Protein AF-A0A1I3PZ06-F1 (afdb_monomer)

Foldseek 3Di:
DDDADVLDWPWDWDADPVRWIWTQTVNWTWTFRADDPDSVRRVVRVLVCQLVQHWTWTQTPNFIKTWHQDVVQQDDVSGRSDIDIGGD

Sequence (88 aa):
MATFGPGQFKIEILNDENGDLILQVNGKPYVMRLEGNNLAERQENFMQRIQSGEEILANGHGETWRVQSDPSAGFHGNAPKQLAITKV

Secondary structure (DSSP, 8-state):
---PPTT---EEEEE-TTS-EEEEETTEEEEE--S-SSHHHHHHHHHHHHHTT--EEEEETTEEEEEEE-TTT-EETTEES-EEEEE-

Radius of gyration: 12.58 Å; Cα contacts (8 Å, |Δi|>4): 161; chains: 1; bounding box: 29×29×26 Å

Organism: NCBI:txid1576369

Mean predicted aligned error: 7.32 Å

pLDDT: mean 77.02, std 14.14, range [32.31, 89.62]

Structure (mmCIF, N/CA/C/O backbone):
data_AF-A0A1I3PZ06-F1
#
_entry.id   AF-A0A1I3PZ06-F1
#
loop_
_atom_site.group_PDB
_atom_site.id
_atom_site.type_symbol
_atom_site.label_atom_id
_atom_site.label_alt_id
_atom_site.label_comp_id
_atom_site.label_asym_id
_atom_site.label_entity_id
_atom_site.label_seq_id
_atom_site.pdbx_PDB_ins_code
_atom_site.Cartn_x
_atom_site.Cartn_y
_atom_site.Cartn_z
_atom_site.occupancy
_atom_site.B_iso_or_equiv
_atom_site.auth_seq_id
_atom_site.auth_comp_id
_atom_site.auth_asym_id
_atom_site.auth_atom_id
_atom_site.pdbx_PDB_model_num
ATOM 1 N N . MET A 1 1 ? -16.081 4.873 -18.300 1.00 38.19 1 MET A N 1
ATOM 2 C CA . MET A 1 1 ? -15.708 4.112 -17.089 1.00 38.19 1 MET A CA 1
ATOM 3 C C . MET A 1 1 ? -14.533 3.230 -17.473 1.00 38.19 1 MET A C 1
ATOM 5 O O . MET A 1 1 ? -14.684 2.457 -18.408 1.00 38.19 1 MET A O 1
ATOM 9 N N . ALA A 1 2 ? -13.351 3.433 -16.890 1.00 32.72 2 ALA A N 1
ATOM 10 C CA . ALA A 1 2 ? -12.177 2.633 -17.234 1.00 32.72 2 ALA A CA 1
ATOM 11 C C . ALA A 1 2 ? -12.262 1.283 -16.508 1.00 32.72 2 ALA A C 1
ATOM 13 O O . ALA A 1 2 ? -12.216 1.237 -15.281 1.00 32.72 2 ALA A O 1
ATOM 14 N N . THR A 1 3 ? -12.448 0.205 -17.266 1.00 34.09 3 THR A N 1
ATOM 15 C CA . THR A 1 3 ? -12.414 -1.170 -16.763 1.00 34.09 3 THR A CA 1
ATOM 16 C C . THR A 1 3 ? -10.954 -1.608 -16.727 1.00 34.09 3 THR A C 1
ATOM 18 O O . THR A 1 3 ? -10.356 -1.848 -17.773 1.00 34.09 3 THR A O 1
ATOM 21 N N . PHE A 1 4 ? -10.351 -1.646 -15.541 1.00 41.78 4 PHE A N 1
ATOM 22 C CA . PHE A 1 4 ? -8.973 -2.112 -15.3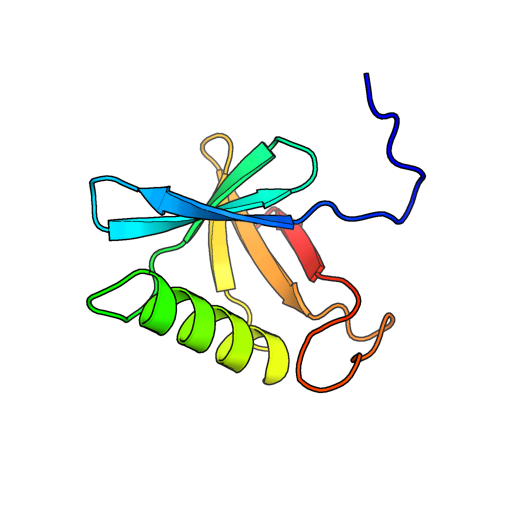74 1.00 41.78 4 PHE A CA 1
ATOM 23 C C . PHE A 1 4 ? -8.953 -3.643 -15.432 1.00 41.78 4 PHE A C 1
ATOM 25 O O . PHE A 1 4 ? -9.753 -4.305 -14.769 1.00 41.78 4 PHE A O 1
ATOM 32 N N . GLY A 1 5 ? -8.087 -4.203 -16.280 1.00 32.31 5 GLY A N 1
ATOM 33 C CA . GLY A 1 5 ? -7.961 -5.651 -16.441 1.00 32.31 5 GLY A CA 1
ATOM 34 C C . GLY A 1 5 ? -7.424 -6.330 -15.172 1.00 32.31 5 GLY A C 1
ATOM 35 O O . GLY A 1 5 ? -6.761 -5.675 -14.362 1.00 32.31 5 GLY A O 1
ATOM 36 N N . PRO A 1 6 ? -7.668 -7.639 -14.982 1.00 39.09 6 PRO A N 1
ATOM 37 C CA . PRO A 1 6 ? -7.050 -8.395 -13.895 1.00 39.09 6 PRO A CA 1
ATOM 38 C C . PRO A 1 6 ? -5.519 -8.268 -13.993 1.00 39.09 6 PRO A C 1
ATOM 40 O O . PRO A 1 6 ? -4.928 -8.652 -14.998 1.00 39.09 6 PRO A O 1
ATOM 43 N N . GLY A 1 7 ? -4.892 -7.669 -12.975 1.00 45.31 7 GLY A N 1
ATOM 44 C CA . GLY A 1 7 ? -3.446 -7.405 -12.927 1.00 45.31 7 GLY A CA 1
ATOM 45 C C . GLY A 1 7 ? -3.010 -5.966 -13.239 1.00 45.31 7 GLY A C 1
ATOM 46 O O . GLY A 1 7 ? -1.831 -5.657 -13.097 1.00 45.31 7 GLY A O 1
ATOM 47 N N . GLN A 1 8 ? -3.919 -5.056 -13.614 1.00 47.12 8 GLN A N 1
ATOM 48 C CA . GLN A 1 8 ? -3.611 -3.622 -13.678 1.00 47.12 8 GLN A CA 1
ATOM 49 C C . GLN A 1 8 ? -3.969 -2.945 -12.354 1.00 47.12 8 GLN A C 1
ATOM 51 O O . GLN A 1 8 ? -5.130 -2.653 -12.079 1.00 47.12 8 GLN A O 1
ATOM 56 N N . PHE A 1 9 ? -2.952 -2.692 -11.534 1.00 61.41 9 PHE A N 1
ATOM 57 C CA . PHE A 1 9 ? -3.081 -1.933 -10.295 1.00 61.41 9 PHE A CA 1
ATOM 58 C C . PHE A 1 9 ? -2.993 -0.449 -10.637 1.00 61.41 9 PHE A C 1
ATOM 60 O O . PHE A 1 9 ? -1.907 0.064 -10.911 1.00 61.41 9 PHE A O 1
ATOM 67 N N . LYS A 1 10 ? -4.127 0.260 -10.636 1.00 65.62 10 LYS A N 1
ATOM 68 C CA . LYS A 1 10 ? -4.070 1.723 -10.613 1.00 65.62 10 LYS A CA 1
ATOM 69 C C . LYS A 1 10 ? -3.779 2.134 -9.177 1.00 65.62 10 LYS A C 1
ATOM 71 O O . LYS A 1 10 ? -4.640 1.979 -8.311 1.00 65.62 10 LYS A O 1
ATOM 76 N N . ILE A 1 11 ? -2.551 2.588 -8.956 1.00 70.56 11 ILE A N 1
ATOM 77 C CA . ILE A 1 11 ? -2.096 3.142 -7.688 1.00 70.56 11 ILE A CA 1
ATOM 78 C C . ILE A 1 11 ? -2.109 4.660 -7.821 1.00 70.56 11 ILE A C 1
ATOM 80 O O . ILE A 1 11 ? -1.431 5.214 -8.685 1.00 70.56 11 ILE A O 1
ATOM 84 N N . GLU A 1 12 ? -2.874 5.327 -6.967 1.00 80.69 12 GLU A N 1
ATOM 85 C CA . GLU A 1 12 ? -2.839 6.781 -6.827 1.00 80.69 12 GLU A CA 1
ATOM 86 C C . GLU A 1 12 ? -2.360 7.111 -5.418 1.00 80.69 12 GLU A C 1
ATOM 88 O O . GLU A 1 12 ? -2.822 6.521 -4.444 1.00 80.69 12 GLU A O 1
ATOM 93 N N . ILE A 1 13 ? -1.394 8.021 -5.317 1.00 80.88 13 ILE A N 1
ATOM 94 C CA . ILE A 1 13 ? -0.842 8.473 -4.043 1.00 80.88 13 ILE A CA 1
ATOM 95 C C . ILE A 1 13 ? -1.369 9.881 -3.796 1.00 80.88 13 ILE A C 1
ATOM 97 O O . ILE A 1 13 ? -1.161 10.784 -4.605 1.00 80.88 13 ILE A O 1
ATOM 101 N N . LEU A 1 14 ? -2.072 10.051 -2.684 1.00 84.12 14 LEU A N 1
ATOM 102 C CA . LEU A 1 14 ? -2.674 11.303 -2.248 1.00 84.12 14 LEU A CA 1
ATOM 103 C C . LEU A 1 14 ? -2.174 11.635 -0.838 1.00 84.12 14 LEU A C 1
ATOM 105 O O . LEU A 1 14 ? -1.706 10.761 -0.109 1.00 84.12 14 LEU A O 1
ATOM 109 N N . ASN A 1 15 ? -2.277 12.902 -0.452 1.00 83.75 15 ASN A N 1
ATOM 110 C CA . ASN A 1 15 ? -1.988 13.343 0.909 1.00 83.75 15 ASN A CA 1
ATOM 111 C C . ASN A 1 15 ? -3.305 13.582 1.647 1.00 83.75 15 ASN A C 1
ATOM 113 O O . ASN A 1 15 ? -4.200 14.219 1.092 1.00 83.75 15 ASN A O 1
ATOM 117 N N . ASP A 1 16 ? -3.404 13.100 2.878 1.00 80.69 16 ASP A N 1
ATOM 118 C CA . ASP A 1 16 ? -4.500 13.435 3.778 1.00 80.69 16 ASP A CA 1
ATOM 119 C C . ASP A 1 16 ? -4.252 14.786 4.469 1.00 80.69 16 ASP A C 1
ATOM 121 O O . ASP A 1 16 ? -3.105 15.227 4.608 1.00 80.69 16 ASP A O 1
ATOM 125 N N . GLU A 1 17 ? -5.314 15.434 4.953 1.00 76.00 17 GLU A N 1
ATOM 126 C CA . GLU A 1 17 ? -5.221 16.683 5.725 1.00 76.00 17 GLU A CA 1
ATOM 127 C C . GLU A 1 17 ? -4.415 16.509 7.024 1.00 76.00 17 GLU A C 1
ATOM 129 O O . GLU A 1 17 ? -3.755 17.446 7.473 1.00 76.00 17 GLU A O 1
ATOM 134 N N . ASN A 1 18 ? -4.388 15.295 7.586 1.00 79.81 18 ASN A N 1
ATOM 135 C CA . ASN A 1 18 ? -3.569 14.949 8.753 1.00 79.81 18 ASN A CA 1
ATOM 136 C C . ASN A 1 18 ? -2.089 14.721 8.415 1.00 79.81 18 ASN A C 1
ATOM 138 O O . ASN A 1 18 ? -1.267 14.473 9.297 1.00 79.81 18 ASN A O 1
ATOM 142 N N . GLY A 1 19 ? -1.739 14.779 7.132 1.00 79.25 19 GLY A N 1
ATOM 143 C CA . GLY A 1 19 ? -0.428 14.399 6.655 1.00 79.25 19 GLY A CA 1
ATOM 144 C C . GLY A 1 19 ? -0.180 12.888 6.671 1.00 79.25 19 GLY A C 1
ATOM 145 O O . GLY A 1 19 ? 0.959 12.445 6.780 1.00 79.25 19 GLY A O 1
ATOM 146 N N . ASP A 1 20 ? -1.223 12.081 6.546 1.00 86.81 20 ASP A N 1
ATOM 147 C CA . ASP A 1 20 ? -1.069 10.660 6.254 1.00 86.81 20 ASP A CA 1
ATOM 148 C C . ASP A 1 20 ? -1.030 10.450 4.724 1.00 86.81 20 ASP A C 1
ATOM 150 O O . ASP A 1 20 ? -1.596 11.230 3.955 1.00 86.81 20 ASP A O 1
ATOM 154 N N . LEU A 1 21 ? -0.328 9.418 4.250 1.00 88.00 21 LEU A N 1
ATOM 155 C CA . LEU A 1 21 ? -0.254 9.095 2.824 1.00 88.00 21 LEU A CA 1
ATOM 156 C C . LEU A 1 21 ? -1.403 8.154 2.461 1.00 88.00 21 LEU A C 1
ATOM 158 O O . LEU A 1 21 ? -1.514 7.056 3.003 1.00 88.00 21 LEU A O 1
ATOM 162 N N . ILE A 1 22 ? -2.258 8.567 1.534 1.00 88.38 22 ILE A N 1
ATOM 163 C CA . ILE A 1 22 ? -3.383 7.767 1.055 1.00 88.38 22 ILE A CA 1
ATOM 164 C C . ILE A 1 22 ? -2.964 7.068 -0.233 1.00 88.38 22 ILE A C 1
ATOM 166 O O . ILE A 1 22 ? -2.748 7.700 -1.265 1.00 88.38 22 ILE A O 1
ATOM 170 N N . LEU A 1 23 ? -2.905 5.746 -0.183 1.00 86.38 23 LEU A N 1
ATOM 171 C CA . LEU A 1 23 ? -2.721 4.880 -1.334 1.00 86.38 23 LEU A CA 1
ATOM 172 C C . LEU A 1 23 ? -4.093 4.424 -1.822 1.00 86.38 23 LEU A C 1
ATOM 174 O O . LEU A 1 23 ? -4.761 3.638 -1.159 1.00 86.38 23 LEU A O 1
ATOM 178 N N . GLN A 1 24 ? -4.543 4.905 -2.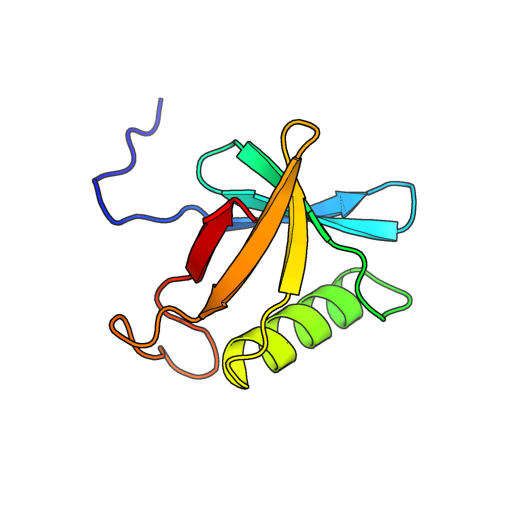972 1.00 85.31 24 GLN A N 1
ATOM 179 C CA . GLN A 1 24 ? -5.745 4.383 -3.608 1.00 85.31 24 GLN A CA 1
ATOM 180 C C . GLN A 1 24 ? -5.375 3.245 -4.548 1.00 85.31 24 GLN A C 1
ATOM 182 O O . GLN A 1 24 ? -4.648 3.451 -5.518 1.00 85.31 24 GLN A O 1
ATOM 187 N N . VAL A 1 25 ? -5.906 2.053 -4.282 1.00 79.19 25 VAL A N 1
ATOM 188 C CA . VAL A 1 25 ? -5.721 0.878 -5.137 1.00 79.19 25 VAL A CA 1
ATOM 189 C C . VAL A 1 25 ? -7.063 0.483 -5.718 1.00 79.19 25 VAL A C 1
ATOM 191 O O . VAL A 1 25 ? -7.985 0.124 -4.989 1.00 79.19 25 VAL A O 1
ATOM 194 N N . ASN A 1 26 ? -7.201 0.591 -7.041 1.00 76.88 26 ASN A N 1
ATOM 195 C CA . ASN A 1 26 ? -8.468 0.351 -7.746 1.00 76.88 26 ASN A CA 1
ATOM 196 C C . ASN A 1 26 ? -9.641 1.172 -7.163 1.00 76.88 26 ASN A C 1
ATOM 198 O O . ASN A 1 26 ? -10.762 0.679 -7.039 1.00 76.88 26 ASN A O 1
ATOM 202 N N . GLY A 1 27 ? -9.368 2.421 -6.764 1.00 75.69 27 GLY A N 1
ATOM 203 C CA . GLY A 1 27 ? -10.347 3.332 -6.158 1.00 75.69 27 GLY A CA 1
ATOM 204 C C . GLY A 1 27 ? -10.643 3.081 -4.674 1.00 75.69 27 GLY A C 1
ATOM 205 O O . GLY A 1 27 ? -11.458 3.794 -4.093 1.00 75.69 27 GLY A O 1
ATOM 206 N N . LYS A 1 28 ? -9.993 2.097 -4.040 1.00 81.12 28 LYS A N 1
ATOM 207 C CA . LYS A 1 28 ? -10.101 1.841 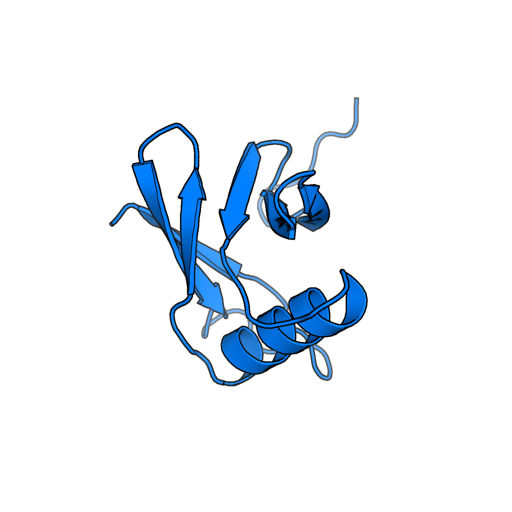-2.598 1.00 81.12 28 LYS A CA 1
ATOM 208 C C . LYS A 1 28 ? -8.980 2.560 -1.843 1.00 81.12 28 LYS A C 1
ATOM 210 O O . LYS A 1 28 ? -7.822 2.293 -2.155 1.00 81.12 28 LYS A O 1
ATOM 215 N N . PRO A 1 29 ? -9.285 3.464 -0.895 1.00 85.75 29 PRO A N 1
ATOM 216 C CA . PRO A 1 29 ? -8.268 4.200 -0.151 1.00 85.75 29 PRO A CA 1
ATOM 217 C C . PRO A 1 29 ? -7.675 3.369 0.995 1.00 85.75 29 PRO A C 1
ATOM 219 O O . PRO A 1 29 ? -8.401 2.769 1.788 1.00 85.75 29 PRO A O 1
ATOM 222 N N . TYR A 1 30 ? -6.350 3.407 1.105 1.00 87.12 30 TYR A N 1
ATOM 223 C CA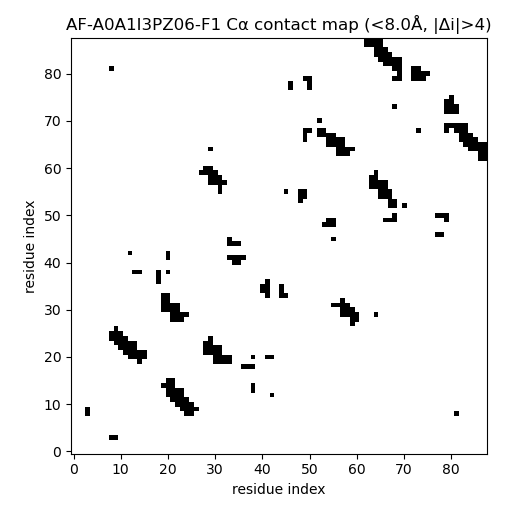 . TYR A 1 30 ? -5.551 2.809 2.168 1.00 87.12 30 TYR A CA 1
ATOM 224 C C . TYR A 1 30 ? -4.666 3.898 2.780 1.00 87.12 30 TYR A C 1
ATOM 226 O O . TYR A 1 30 ? -3.786 4.440 2.119 1.00 87.12 30 TYR A O 1
ATOM 234 N N . VAL A 1 31 ? -4.919 4.248 4.035 1.00 89.62 31 VAL A N 1
ATOM 235 C CA . VAL A 1 31 ? -4.232 5.323 4.755 1.00 89.62 31 VAL A CA 1
ATOM 236 C C . VAL A 1 31 ? -3.001 4.761 5.455 1.00 89.62 31 VAL A C 1
ATOM 238 O O . VAL A 1 31 ? -3.111 3.868 6.292 1.00 89.62 31 VAL A O 1
ATOM 241 N N . MET A 1 32 ? -1.826 5.289 5.141 1.00 89.12 32 MET A N 1
ATOM 242 C CA . MET A 1 32 ? -0.552 4.880 5.724 1.00 89.12 32 MET A CA 1
ATOM 243 C C . MET A 1 32 ? 0.093 6.057 6.437 1.00 89.12 32 MET A C 1
ATOM 245 O O . MET A 1 32 ? 0.255 7.136 5.868 1.00 89.12 32 MET A O 1
ATOM 249 N N . ARG A 1 33 ? 0.522 5.821 7.676 1.00 87.19 33 ARG A N 1
ATOM 250 C CA . ARG A 1 33 ? 1.320 6.786 8.423 1.00 87.19 33 ARG A CA 1
ATOM 251 C C . ARG A 1 33 ? 2.791 6.537 8.124 1.00 87.19 33 ARG A C 1
ATOM 253 O O . ARG A 1 33 ? 3.356 5.534 8.558 1.00 87.19 33 ARG A O 1
ATOM 260 N N . LEU A 1 34 ? 3.379 7.430 7.339 1.00 84.56 34 LEU A N 1
ATOM 261 C CA . LEU A 1 34 ? 4.769 7.361 6.896 1.00 84.56 34 LEU A CA 1
ATOM 262 C C . LEU A 1 34 ? 5.534 8.587 7.374 1.00 84.56 34 LEU A C 1
ATOM 264 O O . LEU A 1 34 ? 4.956 9.655 7.576 1.00 84.56 34 LEU A O 1
ATOM 268 N N . GLU A 1 35 ? 6.841 8.427 7.538 1.00 84.12 35 GLU A N 1
ATOM 269 C CA . GLU A 1 35 ? 7.718 9.530 7.912 1.00 84.12 35 GLU A CA 1
ATOM 270 C C . GLU A 1 35 ? 7.902 10.489 6.728 1.00 84.12 35 GLU A C 1
ATOM 272 O O . GLU A 1 35 ? 8.049 10.065 5.581 1.00 84.12 35 GLU A O 1
ATOM 277 N N . GLY A 1 36 ? 7.865 11.793 7.008 1.00 80.25 36 GLY A N 1
ATOM 278 C CA . GLY A 1 36 ? 8.037 12.851 6.013 1.00 80.25 36 GLY A CA 1
ATOM 279 C C . GLY A 1 36 ? 7.213 14.097 6.336 1.00 80.25 36 GLY A C 1
ATOM 280 O O . GLY A 1 36 ? 6.091 14.009 6.849 1.00 80.25 36 GLY A O 1
ATOM 281 N N . ASN A 1 37 ? 7.762 15.270 6.022 1.00 83.19 37 ASN A N 1
ATOM 282 C CA . ASN A 1 37 ? 7.113 16.560 6.268 1.00 83.19 37 ASN A CA 1
ATOM 283 C C . ASN A 1 37 ? 6.191 16.961 5.110 1.00 83.19 37 ASN A C 1
ATOM 285 O O . ASN A 1 37 ? 5.278 17.765 5.289 1.00 83.19 37 ASN A O 1
ATOM 289 N N . ASN A 1 38 ? 6.415 16.393 3.924 1.00 85.38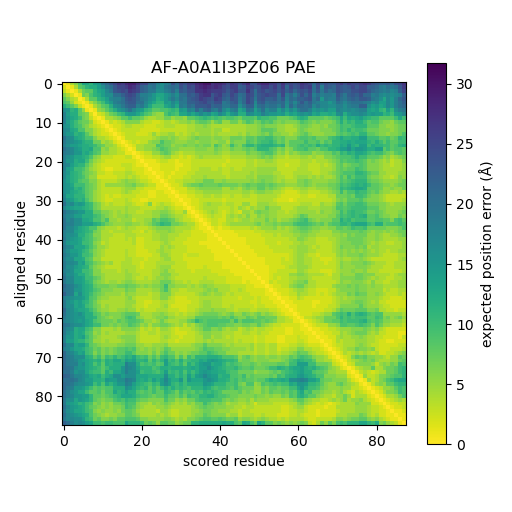 38 ASN A N 1
ATOM 290 C CA . ASN A 1 38 ? 5.620 16.631 2.726 1.00 85.38 38 ASN A CA 1
ATOM 291 C C . ASN A 1 38 ? 5.288 15.323 1.978 1.00 85.38 38 ASN A C 1
ATOM 293 O O . ASN A 1 38 ? 5.805 14.249 2.288 1.00 85.38 38 ASN A O 1
ATOM 297 N N . LEU A 1 39 ? 4.408 15.423 0.976 1.00 83.56 39 LEU A N 1
ATOM 298 C CA . LEU A 1 39 ? 3.961 14.281 0.171 1.00 83.56 39 LEU A CA 1
ATOM 299 C C . LEU A 1 39 ? 5.116 13.568 -0.544 1.00 83.56 39 LEU A C 1
ATOM 301 O O . LEU A 1 39 ? 5.115 12.344 -0.609 1.00 83.56 39 LEU A O 1
ATOM 305 N N . ALA A 1 40 ? 6.093 14.316 -1.061 1.00 85.44 40 ALA A N 1
ATOM 306 C CA . ALA A 1 40 ? 7.212 13.744 -1.802 1.00 85.44 40 ALA A CA 1
ATOM 307 C C . ALA A 1 40 ? 8.110 12.895 -0.889 1.00 85.44 40 ALA A C 1
ATOM 309 O O . ALA A 1 40 ? 8.446 11.775 -1.254 1.00 85.44 40 ALA A O 1
ATOM 310 N N . GLU A 1 41 ? 8.413 13.374 0.322 1.00 89.00 41 GLU A N 1
ATOM 311 C CA . GLU A 1 41 ? 9.177 12.620 1.326 1.00 89.00 41 GLU A CA 1
ATOM 312 C C . GLU A 1 41 ? 8.441 11.350 1.764 1.00 89.00 41 GLU A C 1
ATOM 314 O O . GLU A 1 41 ? 9.043 10.284 1.842 1.00 89.00 41 GLU A O 1
ATOM 319 N N . ARG A 1 42 ? 7.123 11.427 1.992 1.00 87.81 42 ARG A N 1
ATOM 320 C CA . ARG A 1 42 ? 6.321 10.248 2.363 1.00 87.81 42 ARG A CA 1
ATOM 321 C C . ARG A 1 42 ? 6.225 9.246 1.226 1.00 87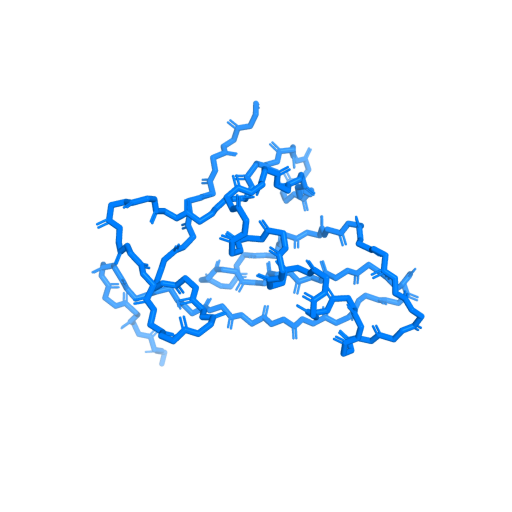.81 42 ARG A C 1
ATOM 323 O O . ARG A 1 42 ? 6.265 8.043 1.464 1.00 87.81 42 ARG A O 1
ATOM 330 N N . GLN A 1 43 ? 6.098 9.729 -0.006 1.00 85.12 43 GLN A N 1
ATOM 331 C CA . GLN A 1 43 ? 6.111 8.888 -1.194 1.00 85.12 43 GLN A CA 1
ATOM 332 C C . GLN A 1 43 ? 7.480 8.229 -1.377 1.00 85.12 43 GLN A C 1
ATOM 334 O O . GLN A 1 43 ? 7.543 7.045 -1.690 1.00 85.12 43 GLN A O 1
ATOM 339 N N . GLU A 1 44 ? 8.575 8.952 -1.157 1.00 86.94 44 GLU A N 1
ATOM 340 C CA . GLU A 1 44 ? 9.919 8.383 -1.201 1.00 86.94 44 GLU A CA 1
ATOM 341 C C . GLU A 1 44 ? 10.112 7.341 -0.093 1.00 86.94 44 GLU A C 1
ATOM 343 O O . GLU A 1 44 ? 10.544 6.228 -0.386 1.00 86.94 44 GLU A O 1
ATOM 348 N N . ASN A 1 45 ? 9.693 7.638 1.142 1.00 88.31 45 ASN A N 1
ATOM 349 C CA . ASN A 1 45 ? 9.706 6.703 2.268 1.00 88.31 45 ASN A CA 1
ATOM 350 C C . ASN A 1 45 ? 8.890 5.437 1.953 1.00 88.31 45 ASN A C 1
ATOM 352 O O . ASN A 1 45 ? 9.388 4.327 2.128 1.00 88.31 45 ASN A O 1
ATOM 356 N N . PHE A 1 46 ? 7.682 5.590 1.397 1.00 86.44 46 PHE A N 1
ATOM 357 C CA . PHE A 1 46 ? 6.866 4.475 0.909 1.00 86.44 46 PHE A CA 1
ATOM 358 C C . PHE A 1 46 ? 7.635 3.632 -0.110 1.00 86.44 46 PHE A C 1
ATOM 360 O O . PHE A 1 46 ? 7.766 2.420 0.046 1.00 86.44 46 PHE A O 1
ATOM 367 N N . MET A 1 47 ? 8.177 4.274 -1.146 1.00 83.56 47 MET A N 1
ATOM 368 C CA . MET A 1 47 ? 8.873 3.591 -2.232 1.00 83.56 47 MET A CA 1
ATOM 369 C C . MET A 1 47 ? 10.133 2.877 -1.741 1.00 83.56 47 MET A C 1
ATOM 371 O O . MET A 1 47 ? 10.392 1.767 -2.194 1.00 83.56 47 MET A O 1
ATOM 375 N N . GLN A 1 48 ? 10.892 3.472 -0.818 1.00 86.81 48 GLN A N 1
ATOM 376 C CA . GLN A 1 48 ? 12.078 2.871 -0.199 1.00 86.81 48 GLN A CA 1
ATOM 377 C C . GLN A 1 48 ? 11.713 1.622 0.609 1.00 86.81 48 GLN A C 1
ATOM 379 O O . GLN A 1 48 ? 12.303 0.562 0.411 1.00 86.81 48 GLN A O 1
ATOM 384 N N . ARG A 1 49 ? 10.695 1.718 1.470 1.00 86.88 49 ARG A N 1
ATOM 385 C CA . ARG A 1 49 ? 10.234 0.601 2.308 1.00 86.88 49 ARG A CA 1
ATOM 386 C C . ARG A 1 49 ? 9.709 -0.552 1.455 1.00 86.88 49 ARG A C 1
ATOM 388 O O . ARG A 1 49 ? 10.122 -1.693 1.639 1.00 86.88 49 ARG A O 1
ATOM 395 N N . ILE A 1 50 ? 8.898 -0.251 0.442 1.00 84.56 50 ILE A N 1
ATOM 396 C CA . ILE A 1 50 ? 8.405 -1.267 -0.489 1.00 84.56 50 ILE A CA 1
ATOM 397 C C . ILE A 1 50 ? 9.539 -1.898 -1.314 1.00 84.56 50 ILE A C 1
ATOM 399 O O . ILE A 1 50 ? 9.536 -3.113 -1.525 1.00 84.56 50 ILE A O 1
ATOM 403 N N . GLN A 1 51 ? 10.521 -1.111 -1.766 1.00 78.62 51 GLN A N 1
ATOM 404 C CA . GLN A 1 51 ? 11.714 -1.633 -2.446 1.00 78.62 51 GLN A CA 1
ATOM 405 C C . GLN A 1 51 ? 12.537 -2.557 -1.554 1.00 78.62 51 GLN A C 1
ATOM 407 O O . GLN A 1 51 ? 13.027 -3.579 -2.023 1.00 78.62 51 GLN A O 1
ATOM 412 N N . SER A 1 52 ? 12.640 -2.232 -0.267 1.00 82.69 52 SER A N 1
ATOM 413 C CA . SER A 1 52 ? 13.319 -3.073 0.716 1.00 82.69 52 SER A CA 1
ATOM 414 C C . SER A 1 52 ? 12.561 -4.369 1.036 1.00 82.69 52 SER A C 1
ATOM 416 O O . SER A 1 52 ? 13.078 -5.198 1.785 1.00 82.69 52 SER A O 1
ATOM 418 N N . GLY A 1 53 ? 11.344 -4.547 0.510 1.00 78.56 53 GLY A N 1
ATOM 419 C CA . GLY A 1 53 ? 10.465 -5.657 0.877 1.00 78.56 53 GLY A CA 1
ATOM 420 C C . GLY A 1 53 ? 9.871 -5.509 2.276 1.00 78.56 53 GLY A C 1
ATOM 421 O O . GLY A 1 53 ? 9.442 -6.497 2.865 1.00 78.56 53 GLY A O 1
ATOM 422 N N . GLU A 1 54 ? 9.869 -4.294 2.829 1.00 85.62 54 GLU A N 1
ATOM 423 C CA . GLU A 1 54 ? 9.317 -4.042 4.149 1.00 85.62 54 GLU A CA 1
ATOM 424 C C . GLU A 1 54 ? 7.786 -4.043 4.117 1.00 85.62 54 GLU A C 1
ATOM 426 O O . GLU A 1 54 ? 7.142 -3.568 3.177 1.00 85.62 54 GLU A O 1
ATOM 431 N N . GLU A 1 55 ? 7.202 -4.579 5.183 1.00 86.62 55 GLU A N 1
ATOM 432 C CA . GLU A 1 55 ? 5.764 -4.657 5.375 1.00 86.62 55 GLU A CA 1
ATOM 433 C C . GLU A 1 55 ? 5.242 -3.340 5.962 1.00 86.62 55 GLU A C 1
ATOM 435 O O . GLU A 1 55 ? 5.472 -3.016 7.128 1.00 86.62 55 GLU A O 1
ATOM 440 N N . ILE A 1 56 ? 4.502 -2.582 5.157 1.00 88.81 56 ILE A N 1
ATOM 441 C CA . ILE A 1 56 ? 3.900 -1.313 5.563 1.00 88.81 56 ILE A CA 1
ATOM 442 C C . ILE A 1 56 ? 2.465 -1.569 6.009 1.00 88.81 56 ILE A C 1
ATOM 444 O O . ILE A 1 56 ? 1.666 -2.150 5.276 1.00 88.81 56 ILE A O 1
ATOM 448 N N . LEU A 1 57 ? 2.110 -1.120 7.210 1.00 89.50 57 LEU A N 1
ATOM 449 C CA . LEU A 1 57 ? 0.733 -1.190 7.687 1.00 89.50 57 LEU A CA 1
ATOM 450 C C . LEU A 1 57 ? -0.076 -0.004 7.153 1.00 89.50 57 LEU A C 1
ATOM 452 O O . LEU A 1 57 ? 0.328 1.152 7.283 1.00 89.50 57 LEU A O 1
ATOM 456 N N . ALA A 1 58 ? -1.237 -0.303 6.585 1.00 88.75 58 ALA A N 1
ATOM 457 C CA . ALA A 1 58 ? -2.200 0.655 6.074 1.00 88.75 58 ALA A CA 1
ATOM 458 C C . ALA A 1 58 ? -3.567 0.425 6.721 1.00 88.75 58 ALA A C 1
ATOM 460 O O . ALA A 1 58 ? -4.011 -0.709 6.860 1.00 88.75 58 ALA A O 1
ATOM 461 N N . ASN A 1 59 ? -4.271 1.490 7.077 1.00 88.12 59 ASN A N 1
ATOM 462 C CA . ASN A 1 59 ? -5.663 1.425 7.499 1.00 88.12 59 ASN A CA 1
ATOM 463 C C . ASN A 1 59 ? -6.570 1.628 6.284 1.00 88.12 59 ASN A C 1
ATOM 465 O O . ASN A 1 59 ? -6.544 2.677 5.646 1.00 88.12 59 ASN A O 1
ATOM 469 N N . GLY A 1 60 ? -7.383 0.630 5.956 1.00 82.25 60 GLY A N 1
ATOM 470 C CA . GLY A 1 60 ? -8.297 0.660 4.819 1.00 82.25 60 GLY A CA 1
ATOM 471 C C . GLY A 1 60 ? -9.618 0.006 5.191 1.00 82.25 60 GLY A C 1
ATOM 472 O O . GLY A 1 60 ? -9.638 -1.090 5.743 1.00 82.25 60 GLY A O 1
ATOM 473 N N . HIS A 1 61 ? -10.735 0.671 4.892 1.00 80.06 61 HIS A N 1
ATOM 474 C CA . HIS A 1 61 ? -12.082 0.150 5.176 1.00 80.06 61 HIS A CA 1
ATOM 475 C C . HIS A 1 61 ? -12.358 -0.167 6.661 1.00 80.06 61 HIS A C 1
ATOM 477 O O . HIS A 1 61 ? -13.148 -1.055 6.962 1.00 80.06 61 HIS A O 1
ATOM 483 N N . GLY A 1 62 ? -11.724 0.561 7.588 1.00 81.44 62 GLY A N 1
ATOM 484 C CA . GLY A 1 62 ? -11.846 0.310 9.031 1.00 81.44 62 GLY A CA 1
ATOM 485 C C . GLY A 1 62 ? -11.041 -0.894 9.528 1.00 81.44 62 GLY A C 1
ATOM 486 O O . GLY A 1 62 ? -11.192 -1.287 10.680 1.00 81.44 62 GLY A O 1
ATOM 487 N N . GLU A 1 63 ? -10.190 -1.470 8.677 1.00 86.69 63 GLU A N 1
ATOM 488 C CA . GLU A 1 63 ? -9.357 -2.630 8.985 1.00 86.69 63 GLU A CA 1
ATOM 489 C C . GLU A 1 63 ? -7.879 -2.321 8.724 1.00 86.69 63 GLU A C 1
ATOM 491 O O . GLU A 1 63 ? -7.544 -1.414 7.953 1.00 86.69 63 GLU A O 1
ATOM 496 N N . THR A 1 64 ? -6.994 -3.104 9.338 1.00 88.25 64 THR A N 1
ATOM 497 C CA . THR A 1 64 ? -5.552 -3.026 9.095 1.00 88.25 64 THR A CA 1
ATOM 498 C C . THR A 1 64 ? -5.169 -3.952 7.945 1.00 88.25 64 THR A C 1
ATOM 500 O O . THR A 1 64 ? -5.510 -5.134 7.919 1.00 88.25 64 THR A O 1
ATOM 503 N N . TRP A 1 65 ? -4.424 -3.408 6.996 1.00 88.00 65 TRP A N 1
ATOM 504 C CA . TRP A 1 65 ? -3.895 -4.088 5.828 1.00 88.00 65 TRP A CA 1
ATOM 505 C C . TRP A 1 65 ? -2.380 -3.984 5.829 1.00 88.00 65 TRP A C 1
ATOM 507 O O . TRP A 1 65 ? -1.799 -3.008 6.293 1.00 88.00 65 TRP A O 1
ATOM 517 N N . ARG A 1 66 ? -1.734 -4.995 5.276 1.00 87.06 66 ARG A N 1
ATOM 518 C CA . ARG A 1 66 ? -0.302 -5.049 5.055 1.00 87.06 66 ARG A CA 1
ATOM 519 C C . ARG A 1 66 ? -0.035 -4.832 3.575 1.00 87.06 66 ARG A C 1
ATOM 521 O O . ARG A 1 66 ? -0.543 -5.581 2.747 1.00 87.06 66 ARG A O 1
ATOM 528 N N . VAL A 1 67 ? 0.758 -3.818 3.264 1.00 86.25 67 VAL A N 1
ATOM 529 C CA . VAL A 1 67 ? 1.212 -3.461 1.922 1.00 86.25 67 VAL A CA 1
ATOM 530 C C . VAL A 1 67 ? 2.689 -3.819 1.821 1.00 86.25 67 VAL A C 1
ATOM 532 O O . VAL A 1 67 ? 3.503 -3.329 2.597 1.00 86.25 67 VAL A O 1
ATOM 535 N N . GLN A 1 68 ? 3.035 -4.674 0.871 1.00 84.25 68 GLN A N 1
ATOM 536 C CA . GL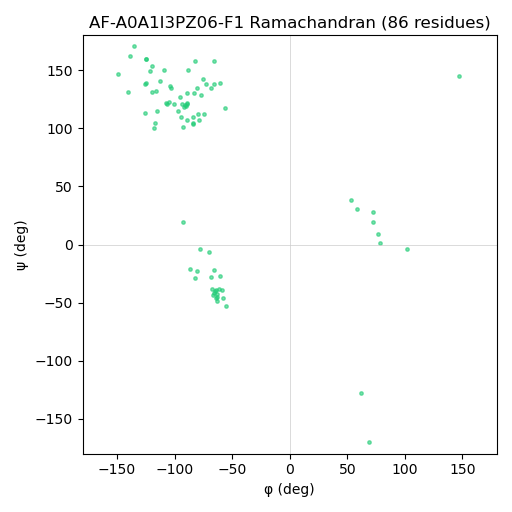N A 1 68 ? 4.411 -5.090 0.600 1.00 84.25 68 GLN A CA 1
ATOM 537 C C . GLN A 1 68 ? 4.641 -5.155 -0.912 1.00 84.25 68 GLN A C 1
ATOM 539 O O . GLN A 1 68 ? 3.681 -5.197 -1.688 1.00 84.25 68 GLN A O 1
ATOM 544 N N . SER A 1 69 ? 5.897 -5.157 -1.358 1.00 81.38 69 SER A N 1
ATOM 545 C CA . SER A 1 69 ? 6.191 -5.486 -2.757 1.00 81.38 69 SER A CA 1
ATOM 546 C C . SER A 1 69 ? 5.822 -6.942 -3.017 1.00 81.38 69 SER A C 1
ATOM 548 O O . SER A 1 69 ? 6.069 -7.811 -2.185 1.00 81.38 69 SER A O 1
ATOM 550 N N . ASP A 1 70 ? 5.202 -7.217 -4.163 1.00 76.25 70 ASP A N 1
ATOM 551 C CA . ASP A 1 70 ? 4.968 -8.597 -4.569 1.00 76.25 70 ASP A CA 1
ATOM 552 C C . ASP A 1 70 ? 6.303 -9.202 -5.048 1.00 76.25 70 ASP A C 1
ATOM 554 O O . ASP A 1 70 ? 6.821 -8.779 -6.092 1.00 76.25 70 ASP A O 1
ATOM 558 N N . PRO A 1 71 ? 6.879 -10.183 -4.325 1.00 67.00 71 PRO A N 1
ATOM 559 C CA . PRO A 1 71 ? 8.176 -10.750 -4.684 1.00 67.00 71 PRO A CA 1
ATOM 560 C C . PRO A 1 71 ? 8.128 -11.503 -6.021 1.00 67.00 71 PRO A C 1
ATOM 562 O O . PRO A 1 71 ? 9.157 -11.664 -6.675 1.00 67.00 71 PRO A O 1
ATOM 565 N N . SER A 1 72 ? 6.939 -11.936 -6.454 1.00 70.75 72 SER A N 1
A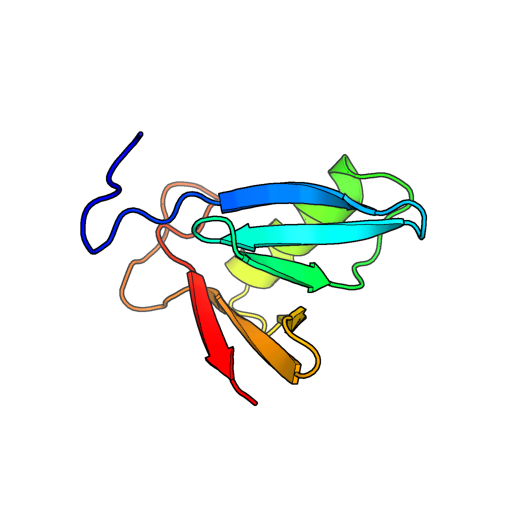TOM 566 C CA . SER A 1 72 ? 6.732 -12.691 -7.695 1.00 70.75 72 SER A CA 1
ATOM 567 C C . SER A 1 72 ? 6.654 -11.777 -8.916 1.00 70.75 72 SER A C 1
ATOM 569 O O . SER A 1 72 ? 6.999 -12.190 -10.022 1.00 70.75 72 SER A O 1
ATOM 571 N N . ALA A 1 73 ? 6.201 -10.533 -8.737 1.00 67.50 73 ALA A N 1
ATOM 572 C CA . ALA A 1 73 ? 6.078 -9.566 -9.825 1.00 67.50 73 ALA A CA 1
ATOM 573 C C . ALA A 1 73 ? 7.411 -8.892 -10.186 1.00 67.50 73 ALA A C 1
ATOM 575 O O . ALA A 1 73 ? 7.575 -8.409 -11.310 1.00 67.50 73 ALA A O 1
ATOM 576 N N . GLY A 1 74 ? 8.368 -8.872 -9.254 1.00 63.88 74 GLY A N 1
ATOM 577 C CA . GLY A 1 74 ? 9.666 -8.225 -9.422 1.00 63.88 74 GLY A CA 1
ATOM 578 C C . GLY A 1 74 ? 9.587 -6.694 -9.483 1.00 63.88 74 GLY A C 1
ATOM 579 O O . GLY A 1 74 ? 8.554 -6.071 -9.225 1.00 63.88 74 GLY A O 1
ATOM 580 N N . PHE A 1 75 ? 10.706 -6.072 -9.848 1.00 66.69 75 PHE A N 1
ATOM 581 C CA . PHE A 1 75 ? 10.859 -4.617 -9.900 1.00 66.69 75 PHE A CA 1
ATOM 582 C C . PHE A 1 75 ? 10.948 -4.112 -11.347 1.00 66.69 75 PHE A C 1
ATOM 584 O O . PHE A 1 75 ? 11.416 -4.812 -12.248 1.00 66.69 75 PHE A O 1
ATOM 591 N N . HIS A 1 76 ? 10.483 -2.888 -11.588 1.00 63.69 76 HIS A N 1
ATOM 592 C CA . HIS A 1 76 ? 10.756 -2.127 -12.804 1.00 63.69 76 HIS A CA 1
ATOM 593 C C . HIS A 1 76 ? 11.519 -0.861 -12.406 1.00 63.69 76 HIS A C 1
ATOM 595 O O . HIS A 1 76 ? 10.933 0.107 -11.924 1.00 63.69 76 HIS A O 1
ATOM 601 N N . GLY A 1 77 ? 12.843 -0.881 -12.580 1.00 70.00 77 GLY A N 1
ATOM 602 C CA . GLY A 1 77 ? 13.711 0.162 -12.033 1.00 70.00 77 GLY A CA 1
ATOM 603 C C . GLY A 1 77 ? 13.622 0.184 -10.505 1.00 70.00 77 GLY A C 1
ATOM 604 O O . GLY A 1 77 ? 13.723 -0.865 -9.875 1.00 70.00 77 GLY A O 1
ATOM 605 N N . ASN A 1 78 ? 13.363 1.361 -9.933 1.00 65.50 78 ASN A N 1
ATOM 606 C CA . ASN A 1 78 ? 13.226 1.565 -8.485 1.00 65.50 78 ASN A CA 1
ATOM 607 C C . ASN A 1 78 ? 11.767 1.453 -8.000 1.00 65.50 78 ASN A C 1
ATOM 609 O O . ASN A 1 78 ? 11.420 1.978 -6.952 1.00 65.50 78 ASN A O 1
ATOM 613 N N . ALA A 1 79 ? 10.865 0.835 -8.763 1.00 63.69 79 ALA A N 1
ATOM 614 C CA . ALA A 1 79 ? 9.472 0.665 -8.354 1.00 63.69 79 ALA A CA 1
ATOM 615 C C . ALA A 1 79 ? 9.067 -0.812 -8.420 1.00 63.69 79 ALA A C 1
ATOM 617 O O . ALA A 1 79 ? 9.422 -1.496 -9.385 1.00 63.69 79 ALA A O 1
ATOM 618 N N . PRO A 1 80 ? 8.315 -1.332 -7.436 1.00 67.31 80 PRO A N 1
ATOM 619 C CA . PRO A 1 80 ? 7.705 -2.652 -7.560 1.00 67.31 80 PRO A CA 1
ATOM 620 C C . PRO A 1 80 ? 6.746 -2.658 -8.756 1.00 67.31 80 PRO A C 1
ATOM 622 O O . PRO A 1 80 ? 5.992 -1.706 -8.967 1.00 67.31 80 PRO A O 1
ATOM 625 N N . LYS A 1 81 ? 6.733 -3.741 -9.540 1.00 69.31 81 LYS A N 1
ATOM 626 C CA . LYS A 1 81 ? 5.720 -3.892 -10.599 1.00 69.31 81 LYS A CA 1
ATOM 627 C C . LYS A 1 81 ? 4.319 -4.090 -10.024 1.00 69.31 81 LYS A C 1
ATOM 629 O O . LYS A 1 81 ? 3.341 -3.732 -10.673 1.00 69.31 81 LYS A O 1
ATOM 634 N N . GLN A 1 82 ? 4.237 -4.663 -8.826 1.00 73.25 82 GLN A N 1
ATOM 635 C CA . GLN A 1 82 ? 2.993 -4.976 -8.139 1.00 73.25 82 GLN A CA 1
ATOM 636 C C . GLN A 1 82 ? 3.184 -4.881 -6.625 1.00 73.25 82 GLN A C 1
ATOM 638 O O . GLN A 1 82 ? 4.253 -5.189 -6.097 1.00 73.25 82 GLN A O 1
ATOM 643 N N . LEU A 1 83 ? 2.123 -4.468 -5.938 1.00 78.44 83 LEU A N 1
ATOM 644 C CA . LEU A 1 83 ? 2.029 -4.502 -4.485 1.00 78.44 83 LEU A CA 1
ATOM 645 C C . LEU A 1 83 ? 1.135 -5.669 -4.073 1.00 78.44 83 LEU A C 1
ATOM 647 O O . LEU A 1 83 ? 0.056 -5.847 -4.642 1.00 78.44 83 LEU A O 1
ATOM 651 N N . ALA A 1 84 ? 1.550 -6.419 -3.061 1.00 80.62 84 ALA A N 1
ATOM 652 C CA . ALA A 1 84 ? 0.683 -7.350 -2.362 1.00 80.62 84 ALA A CA 1
ATOM 653 C C . ALA A 1 84 ? 0.043 -6.621 -1.176 1.00 80.62 84 ALA A C 1
ATOM 655 O O . ALA A 1 84 ? 0.739 -6.103 -0.302 1.00 80.62 84 ALA A O 1
ATOM 656 N N . ILE A 1 85 ? -1.290 -6.556 -1.175 1.00 81.38 85 ILE A N 1
ATOM 657 C CA . ILE A 1 85 ? -2.081 -5.931 -0.113 1.00 81.38 85 ILE A CA 1
ATOM 658 C C . ILE A 1 85 ? -2.936 -7.009 0.537 1.00 81.38 85 ILE A C 1
ATOM 660 O O . ILE A 1 85 ? -3.924 -7.464 -0.041 1.00 81.38 85 ILE A O 1
ATOM 664 N N . THR A 1 86 ? -2.541 -7.437 1.729 1.00 82.81 86 THR A N 1
ATOM 665 C CA . THR A 1 86 ? -3.197 -8.507 2.485 1.00 82.81 86 THR A CA 1
ATOM 666 C C . THR A 1 86 ? -3.843 -7.959 3.744 1.00 82.81 86 THR A C 1
ATOM 668 O O . THR A 1 86 ? -3.300 -7.083 4.408 1.00 82.81 86 THR A O 1
ATOM 671 N N . LYS A 1 87 ? -5.026 -8.469 4.078 1.00 83.06 87 LYS A N 1
ATOM 672 C CA . LYS A 1 87 ? -5.682 -8.164 5.349 1.00 83.06 87 LYS A CA 1
ATOM 673 C C . LYS A 1 87 ? -4.885 -8.801 6.494 1.00 83.06 87 LYS A C 1
ATOM 675 O O . LYS A 1 87 ? -4.468 -9.951 6.345 1.00 83.06 87 LYS A O 1
ATOM 680 N N . VAL A 1 88 ? -4.660 -8.046 7.573 1.00 81.81 88 VAL A N 1
ATOM 681 C CA . VAL A 1 88 ? -4.022 -8.534 8.812 1.00 81.81 88 VAL A CA 1
ATOM 682 C C . VAL A 1 88 ? -5.033 -9.286 9.669 1.00 81.81 88 VAL A C 1
ATOM 684 O O . VAL A 1 88 ? -6.205 -8.847 9.718 1.00 81.81 88 VAL A O 1
#

Solvent-accessible surface area (backbone atoms only — not comparable to full-atom values): 5142 Å² total; per-residue (Å²): 133,89,82,70,55,98,88,59,79,51,74,45,83,47,73,42,96,88,61,31,42,29,40,24,51,77,83,45,61,27,42,24,85,54,66,55,96,47,66,68,47,25,50,48,47,50,43,52,38,31,66,71,59,37,77,41,66,23,47,34,92,95,39,56,28,36,41,25,39,28,82,90,64,39,68,57,83,84,38,59,67,34,72,42,75,42,78,111

Nearest PDB structures (foldseek):
  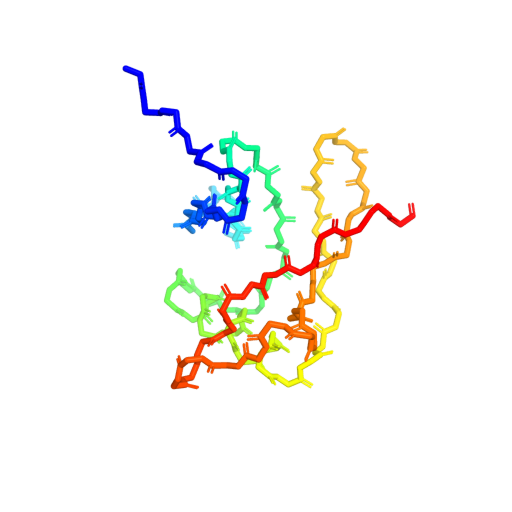4bjj-assembly1_B  TM=6.082E-01  e=6.040E+00  Schizosaccharomyces pombe
  5csl-assembly1_A  TM=4.068E-01  e=2.333E+00  Saccharomyces cerevisiae S288C
  8h02-assembly1_A  TM=3.986E-01  e=8.936E+00  Synechococcus elongatus PCC 7942 = FACHB-805